Protein AF-A0A7J2YC34-F1 (afdb_monomer)

Radius of gyration: 17.88 Å; Cα contacts (8 Å, |Δi|>4): 62; chains: 1; bounding box: 56×33×32 Å

Secondary structure (DSSP, 8-state):
------EEESSTTS--EEEPPPHHHHHHHT--TT--EEEEEEEETTEEEEEEEE--S-TTHHHHHHHHHHHHT--

Sequence (75 aa):
MSLETSISIAKSGTNSLRATVPEGVVAYLGLQAGDKLEWRMEIDKGQKVVVVTKASSNNKTMRITSKYVKKKVKP

Solvent-accessible surface area (backbone atoms only — not comparable to full-atom values): 5057 Å² total; per-residue (Å²): 137,88,87,86,73,72,73,45,77,61,45,91,98,51,93,49,67,40,64,73,79,53,68,70,55,33,63,74,67,68,61,57,94,86,66,53,72,41,79,44,84,48,74,57,96,89,37,86,43,74,52,76,42,78,49,70,94,57,76,65,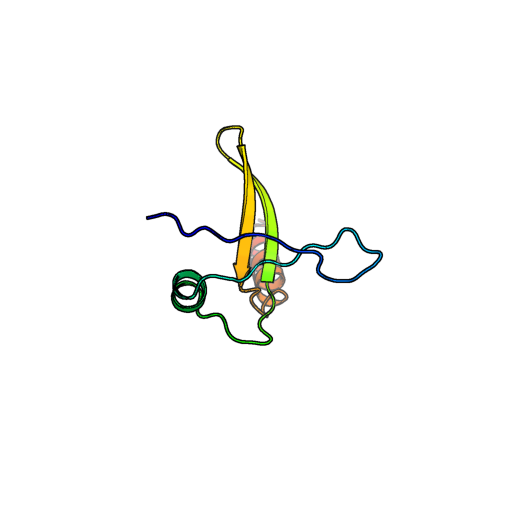57,60,60,50,52,56,54,54,57,60,62,73,71,60,131

Foldseek 3Di:
DDDDWDWDDPDPPDPDIDTDDDPVNCVVQVDDPPFDKDWDWDQDPNDTDIDIHGDDPPPPPVVVVVVVVVVVPDD

Nearest PDB structures (foldseek):
  7xi6-assembly1_B  TM=6.774E-01  e=1.814E-02  Saccharolobus solfataricus
  7xi6-assembly1_A  TM=6.924E-01  e=1.679E-01  Saccharolobus solfataricus
  3o27-assembly1_A  TM=6.824E-01  e=1.907E-01  Saccharolobus islandicus
  3o27-assembly1_B  TM=6.431E-01  e=2.032E-01  Saccharolobus islandicus
  6v92-assembly1_L  TM=3.111E-01  e=5.543E+00  Saccharomyces cerevisiae S288C

pLDDT: mean 84.37, std 17.13, range [48.88, 97.31]

Mean predicted aligned error: 10.12 Å

Structure (mmCIF, N/CA/C/O backbone):
data_AF-A0A7J2YC34-F1
#
_entry.id   AF-A0A7J2YC34-F1
#
loop_
_atom_site.group_PDB
_atom_site.id
_atom_site.type_symbol
_atom_site.label_atom_id
_atom_site.label_alt_id
_atom_site.label_comp_id
_atom_site.label_asym_id
_atom_site.lab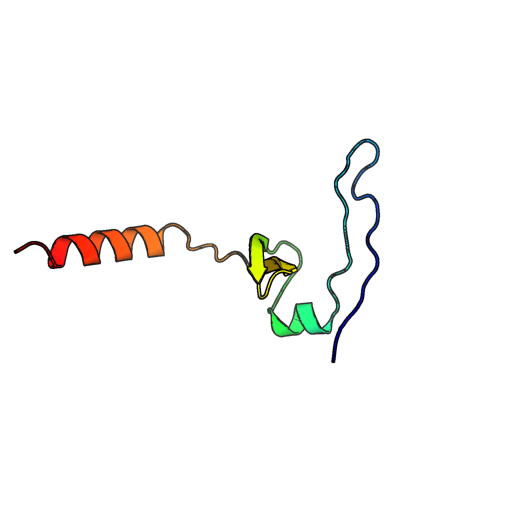el_entity_id
_atom_site.label_seq_id
_atom_site.pdbx_PDB_ins_code
_atom_site.Cartn_x
_atom_site.Cartn_y
_atom_site.Cartn_z
_atom_site.occupancy
_atom_site.B_iso_or_equiv
_atom_site.auth_seq_id
_atom_site.auth_comp_id
_atom_site.auth_asym_id
_atom_site.auth_atom_id
_atom_site.pdbx_PDB_model_num
ATOM 1 N N . MET A 1 1 ? -7.130 -10.284 12.559 1.00 55.50 1 MET A N 1
ATOM 2 C CA . MET A 1 1 ? -5.713 -10.532 12.222 1.00 55.50 1 MET A CA 1
ATOM 3 C C . MET A 1 1 ? -5.187 -9.294 11.519 1.00 55.50 1 MET A C 1
ATOM 5 O O . MET A 1 1 ? -5.867 -8.822 10.616 1.00 55.50 1 MET A O 1
ATOM 9 N N . SER A 1 2 ? -4.055 -8.742 11.951 1.00 82.88 2 SER A N 1
ATOM 10 C CA . SER A 1 2 ? -3.329 -7.688 11.231 1.00 82.88 2 SER A CA 1
ATOM 11 C C . SER A 1 2 ? -2.186 -8.319 10.432 1.00 82.88 2 SER A C 1
ATOM 13 O O . SER A 1 2 ? -1.635 -9.338 10.842 1.00 82.88 2 SER A O 1
ATOM 15 N N . LEU A 1 3 ? -1.862 -7.742 9.275 1.00 89.56 3 LEU A N 1
ATOM 16 C CA . LEU A 1 3 ? -0.690 -8.108 8.480 1.00 89.56 3 LEU A CA 1
ATOM 17 C C . LEU A 1 3 ? 0.270 -6.921 8.509 1.00 89.56 3 LEU A C 1
ATOM 19 O O . LEU A 1 3 ? -0.149 -5.795 8.245 1.00 89.56 3 LEU A O 1
ATOM 23 N N . GLU A 1 4 ? 1.533 -7.172 8.834 1.00 92.75 4 GLU A N 1
ATOM 24 C CA . GLU A 1 4 ? 2.553 -6.134 8.987 1.00 92.75 4 GLU A CA 1
ATOM 25 C C . GLU A 1 4 ? 3.680 -6.328 7.973 1.00 92.75 4 GLU A C 1
ATOM 27 O O . GLU A 1 4 ? 4.066 -7.451 7.648 1.00 92.75 4 GLU A O 1
ATOM 32 N N . THR A 1 5 ? 4.214 -5.219 7.466 1.00 95.25 5 THR A N 1
ATOM 33 C CA . THR A 1 5 ? 5.348 -5.193 6.533 1.00 95.25 5 THR A CA 1
ATOM 34 C C . THR A 1 5 ? 6.212 -3.975 6.806 1.00 95.25 5 THR A C 1
ATOM 36 O O . THR A 1 5 ? 5.694 -2.928 7.194 1.00 95.25 5 THR A O 1
ATOM 39 N N . SER A 1 6 ? 7.510 -4.070 6.536 1.00 96.31 6 SER A N 1
ATOM 40 C CA . SER A 1 6 ? 8.430 -2.933 6.629 1.00 96.31 6 SER A CA 1
ATOM 41 C C . SER A 1 6 ? 8.539 -2.179 5.300 1.00 96.31 6 SER A C 1
ATOM 43 O O . SER A 1 6 ? 8.423 -2.762 4.220 1.00 96.31 6 SER A O 1
ATOM 45 N N . ILE A 1 7 ? 8.793 -0.873 5.380 1.00 96.69 7 ILE A N 1
ATOM 46 C CA . ILE A 1 7 ? 9.001 0.002 4.219 1.00 96.69 7 ILE A CA 1
ATOM 47 C C . ILE A 1 7 ? 10.496 0.195 3.937 1.00 96.69 7 ILE A C 1
ATOM 49 O O . ILE A 1 7 ? 11.318 0.158 4.849 1.00 96.69 7 ILE A O 1
ATOM 53 N N . SER A 1 8 ? 10.858 0.430 2.677 1.00 96.06 8 SER A N 1
ATOM 54 C CA . SER A 1 8 ? 12.231 0.745 2.250 1.00 96.06 8 SER A CA 1
ATOM 55 C C . SER A 1 8 ? 12.251 1.853 1.197 1.00 96.06 8 SER A C 1
ATOM 57 O O . SER A 1 8 ? 11.223 2.153 0.590 1.00 96.06 8 SER A O 1
ATOM 59 N N . ILE A 1 9 ? 13.418 2.462 0.962 1.00 96.06 9 ILE A N 1
ATOM 60 C CA . ILE A 1 9 ? 13.593 3.490 -0.075 1.00 96.06 9 ILE A CA 1
ATOM 61 C C . ILE A 1 9 ? 13.254 2.891 -1.447 1.00 96.06 9 ILE A C 1
ATOM 63 O O . ILE A 1 9 ? 13.810 1.866 -1.845 1.00 96.06 9 ILE A O 1
ATOM 67 N N . ALA A 1 10 ? 12.336 3.530 -2.175 1.00 94.75 10 ALA A N 1
ATOM 68 C CA . ALA A 1 10 ? 11.894 3.063 -3.487 1.00 94.75 10 ALA A CA 1
ATOM 69 C C . ALA A 1 10 ? 12.934 3.344 -4.580 1.00 94.75 10 ALA A C 1
ATOM 71 O O . ALA A 1 10 ? 13.164 2.506 -5.451 1.00 94.75 10 ALA A O 1
ATOM 72 N N . LYS A 1 11 ? 13.564 4.523 -4.529 1.00 95.19 11 LYS A N 1
ATOM 73 C CA . LYS A 1 11 ? 14.622 4.956 -5.447 1.00 95.19 11 LYS A CA 1
ATOM 74 C C . LYS A 1 11 ? 15.574 5.910 -4.729 1.00 95.19 11 LYS A C 1
ATOM 76 O O . LYS A 1 11 ? 15.116 6.850 -4.076 1.00 95.19 11 LYS A O 1
ATOM 81 N N . SER A 1 12 ? 16.880 5.694 -4.882 1.00 93.25 12 SER A N 1
ATOM 82 C CA . SER A 1 12 ? 17.917 6.564 -4.315 1.00 93.25 12 SER A CA 1
ATOM 83 C C . SER A 1 12 ? 17.716 8.027 -4.717 1.00 93.25 12 SER A C 1
ATOM 85 O O . SER A 1 12 ? 17.369 8.319 -5.863 1.00 93.25 12 SER A O 1
ATOM 87 N N . GLY A 1 13 ? 17.926 8.941 -3.766 1.00 93.50 13 GLY A N 1
ATOM 88 C CA . GLY A 1 13 ? 17.729 10.380 -3.969 1.00 93.50 13 GLY A CA 1
ATOM 89 C C . GLY A 1 13 ? 16.265 10.837 -3.953 1.00 93.50 13 GLY A C 1
ATOM 90 O O . GLY A 1 13 ? 15.987 11.977 -4.309 1.00 93.50 13 GLY A O 1
ATOM 91 N N . THR A 1 14 ? 15.321 9.975 -3.555 1.00 94.62 14 THR A N 1
ATOM 92 C CA . THR A 1 14 ? 13.905 10.337 -3.394 1.00 94.62 14 THR A CA 1
ATOM 93 C C . THR A 1 14 ? 13.407 9.996 -1.993 1.00 94.62 14 THR A C 1
ATOM 95 O O . THR A 1 14 ? 13.900 9.063 -1.366 1.00 94.62 14 THR A O 1
ATOM 98 N N . ASN A 1 15 ? 12.371 10.702 -1.537 1.00 94.00 15 ASN A N 1
ATOM 99 C CA . ASN A 1 15 ? 11.652 10.376 -0.298 1.00 94.00 15 ASN A CA 1
ATOM 100 C C . ASN A 1 15 ? 10.539 9.336 -0.519 1.00 94.00 15 ASN A C 1
ATOM 102 O O . ASN A 1 15 ? 9.716 9.102 0.363 1.00 94.00 15 ASN A O 1
ATOM 106 N N . SER A 1 16 ? 10.464 8.746 -1.715 1.00 94.31 16 SER A N 1
ATOM 107 C CA . SER A 1 16 ? 9.470 7.723 -2.015 1.00 94.31 16 SER A CA 1
ATOM 108 C C . SER A 1 16 ? 9.872 6.410 -1.353 1.00 94.31 16 SER A C 1
ATOM 110 O O . SER A 1 16 ? 11.021 5.971 -1.454 1.00 94.31 16 SER A O 1
ATOM 112 N N . LEU A 1 17 ? 8.910 5.780 -0.685 1.00 95.75 17 LEU A N 1
ATOM 113 C CA . LEU A 1 17 ? 9.077 4.504 -0.005 1.00 95.75 17 LEU A CA 1
ATOM 114 C C . LEU A 1 17 ? 8.226 3.438 -0.699 1.00 95.75 17 LEU A C 1
ATOM 116 O O . LEU A 1 17 ? 7.172 3.735 -1.261 1.00 95.75 17 LEU A O 1
ATOM 120 N N . ARG A 1 18 ? 8.690 2.191 -0.653 1.00 94.75 18 ARG A N 1
ATOM 121 C CA . ARG A 1 18 ? 7.970 1.009 -1.131 1.00 94.75 18 ARG A CA 1
ATOM 122 C C . ARG A 1 18 ? 7.782 0.016 0.007 1.00 94.75 18 ARG A C 1
ATOM 124 O O . ARG A 1 18 ? 8.653 -0.118 0.865 1.00 94.75 18 ARG A O 1
ATOM 131 N N . ALA A 1 19 ? 6.669 -0.701 -0.035 1.00 95.06 19 ALA A N 1
ATOM 132 C CA . ALA A 1 19 ? 6.361 -1.811 0.852 1.00 95.06 19 ALA A CA 1
ATOM 133 C C . ALA A 1 19 ? 5.923 -3.010 0.011 1.00 95.06 19 ALA A C 1
ATOM 135 O O . ALA A 1 19 ? 5.387 -2.839 -1.088 1.00 95.06 19 ALA A O 1
ATOM 136 N N . THR A 1 20 ? 6.125 -4.211 0.536 1.00 95.56 20 THR A N 1
ATOM 137 C CA . THR A 1 20 ? 5.508 -5.413 -0.026 1.00 95.56 20 THR A CA 1
ATOM 138 C C . THR A 1 20 ? 4.025 -5.405 0.331 1.00 95.56 20 THR A C 1
ATOM 140 O O . THR A 1 20 ? 3.674 -5.151 1.477 1.00 95.56 20 THR A O 1
ATOM 143 N N . VAL A 1 21 ? 3.147 -5.694 -0.628 1.00 95.38 21 VAL A N 1
ATOM 144 C CA . VAL A 1 21 ? 1.736 -5.969 -0.330 1.00 95.38 21 VAL A CA 1
ATOM 145 C C . VAL A 1 21 ? 1.633 -7.436 0.114 1.00 95.38 21 VAL A C 1
ATOM 147 O O . VAL A 1 21 ? 2.010 -8.306 -0.673 1.00 95.38 21 VAL A O 1
ATOM 150 N N . PRO A 1 22 ? 1.166 -7.742 1.340 1.00 95.94 22 PRO A N 1
ATOM 151 C CA . PRO A 1 22 ? 1.029 -9.120 1.812 1.00 95.94 22 PRO A CA 1
ATOM 152 C C . PRO A 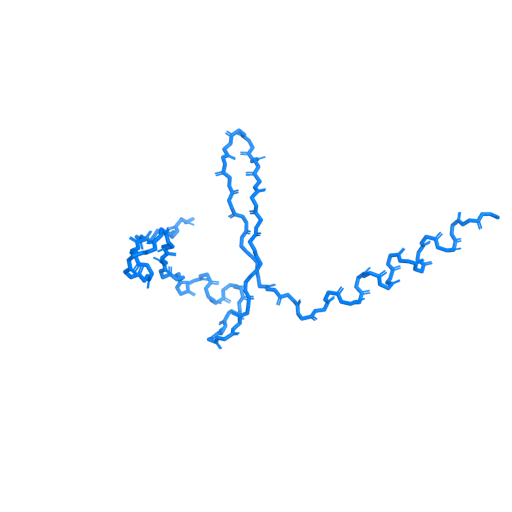1 22 ? 0.132 -9.967 0.908 1.00 95.94 22 PRO A C 1
ATOM 154 O O . PRO A 1 22 ? -0.879 -9.475 0.407 1.00 95.94 22 PRO A O 1
ATOM 157 N N . GLU A 1 23 ? 0.436 -11.260 0.782 1.00 95.44 23 GLU A N 1
ATOM 158 C CA . GLU A 1 23 ? -0.307 -12.193 -0.080 1.00 95.44 23 GLU A CA 1
ATOM 159 C C . GLU A 1 23 ? -1.814 -12.215 0.223 1.00 95.44 23 GLU A C 1
ATOM 161 O O . GLU A 1 23 ? -2.632 -12.161 -0.692 1.00 95.44 23 GLU A O 1
ATOM 166 N N . GLY A 1 24 ? -2.200 -12.176 1.504 1.00 94.81 24 GLY A N 1
ATOM 167 C CA . GLY A 1 24 ? -3.610 -12.105 1.896 1.00 94.81 24 GLY A CA 1
ATOM 168 C C . GLY A 1 24 ? -4.326 -10.850 1.381 1.00 94.81 24 GLY A C 1
ATOM 169 O O . GLY A 1 24 ? -5.486 -10.925 0.983 1.00 94.81 24 GLY A O 1
ATOM 170 N N . VAL A 1 25 ? -3.634 -9.706 1.321 1.00 95.06 25 VAL 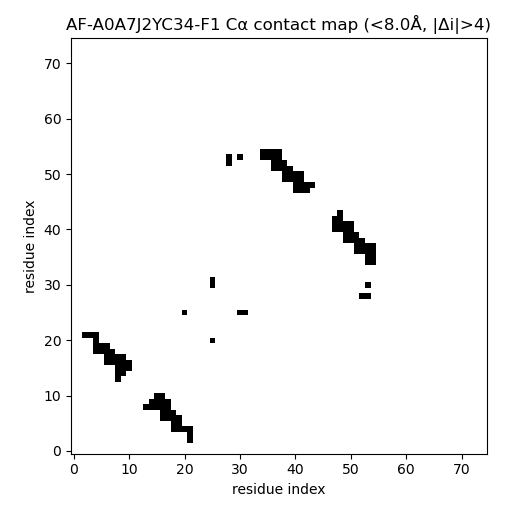A N 1
ATOM 171 C CA . VAL A 1 25 ? -4.182 -8.459 0.756 1.00 95.06 25 VAL A CA 1
ATOM 172 C C . VAL A 1 25 ? -4.263 -8.551 -0.768 1.00 95.06 25 VAL A C 1
ATOM 174 O O . VAL A 1 25 ? -5.260 -8.118 -1.346 1.00 95.06 25 VAL A O 1
ATOM 177 N N . VAL A 1 26 ? -3.254 -9.147 -1.416 1.00 96.06 26 VAL A N 1
ATOM 178 C CA . VAL A 1 26 ? -3.250 -9.404 -2.867 1.00 96.06 26 VAL A CA 1
ATOM 179 C C . VAL A 1 26 ? -4.455 -10.256 -3.263 1.00 96.06 26 VAL A C 1
ATOM 181 O O . VAL A 1 26 ? -5.200 -9.865 -4.161 1.00 96.06 26 VAL A O 1
ATOM 184 N N . ALA A 1 27 ? -4.682 -11.370 -2.564 1.00 95.94 27 ALA A N 1
ATOM 185 C CA . ALA A 1 27 ? -5.806 -12.265 -2.811 1.00 95.94 27 ALA A CA 1
ATOM 186 C C . ALA A 1 27 ? -7.153 -11.581 -2.534 1.00 95.94 27 ALA A C 1
ATOM 188 O O . ALA A 1 27 ? -8.057 -11.645 -3.365 1.00 95.94 27 ALA A O 1
ATOM 189 N N . TYR A 1 28 ? -7.273 -10.873 -1.406 1.00 94.06 28 TYR A N 1
ATOM 190 C CA . TYR A 1 28 ? -8.509 -10.195 -1.012 1.00 94.06 28 TYR A CA 1
ATOM 191 C C . TYR A 1 28 ? -8.940 -9.102 -2.001 1.00 94.06 28 TYR A C 1
ATOM 193 O O . TYR A 1 28 ? -10.116 -8.998 -2.339 1.00 94.06 28 TYR A O 1
ATOM 201 N N . LEU A 1 29 ? -7.994 -8.294 -2.488 1.00 92.88 29 LEU A N 1
ATOM 202 C CA . LEU A 1 29 ? -8.266 -7.208 -3.436 1.00 92.88 29 LEU A CA 1
ATOM 203 C C . LEU A 1 29 ? -8.206 -7.650 -4.910 1.00 92.88 29 LEU A C 1
ATOM 205 O O . LEU A 1 29 ? -8.460 -6.831 -5.798 1.00 92.88 29 LEU A O 1
ATOM 209 N N . GLY A 1 30 ? -7.853 -8.911 -5.189 1.00 94.75 30 GLY A N 1
ATOM 210 C CA . GLY A 1 30 ? -7.666 -9.421 -6.549 1.00 94.75 30 GLY A CA 1
ATOM 211 C C . GLY A 1 30 ? -6.617 -8.626 -7.332 1.00 94.75 30 GLY A C 1
ATOM 212 O O . GLY A 1 30 ? -6.862 -8.243 -8.483 1.00 94.75 30 GLY A O 1
ATOM 213 N N . LEU A 1 31 ? -5.496 -8.298 -6.682 1.00 95.56 31 LEU A N 1
ATOM 214 C CA . LEU A 1 31 ? -4.410 -7.524 -7.284 1.00 95.56 31 LEU A CA 1
ATOM 215 C C . LEU A 1 31 ? -3.532 -8.402 -8.172 1.00 95.56 31 LEU A C 1
ATOM 217 O O . LEU A 1 31 ? -3.248 -9.556 -7.858 1.00 95.56 31 LEU A O 1
ATOM 221 N N . GLN A 1 32 ? -3.052 -7.817 -9.260 1.00 96.38 32 GLN A N 1
ATOM 222 C CA . GLN A 1 32 ? -2.086 -8.412 -10.173 1.00 96.38 32 GLN A CA 1
ATOM 223 C C . GLN A 1 32 ? -0.975 -7.412 -10.495 1.00 96.38 32 GLN A C 1
ATOM 225 O O . GLN A 1 32 ? -1.137 -6.196 -10.361 1.00 96.38 32 GLN A O 1
ATOM 230 N N . ALA A 1 33 ? 0.179 -7.920 -10.932 1.00 94.62 33 ALA A N 1
ATOM 231 C CA . ALA A 1 33 ? 1.267 -7.065 -11.388 1.00 94.62 33 ALA A CA 1
ATOM 232 C C . ALA A 1 33 ? 0.786 -6.152 -12.531 1.00 94.62 33 ALA A C 1
ATOM 234 O O . ALA A 1 33 ? 0.206 -6.619 -13.508 1.00 94.62 33 ALA A O 1
ATOM 235 N N . GLY A 1 34 ? 1.028 -4.847 -12.399 1.00 93.50 34 GLY A N 1
ATOM 236 C CA . GLY A 1 34 ? 0.578 -3.837 -13.362 1.00 93.50 34 GLY A CA 1
ATOM 237 C C . GLY A 1 34 ? -0.769 -3.186 -13.034 1.00 93.50 34 GLY A C 1
ATOM 238 O O . GLY A 1 34 ? -1.100 -2.168 -13.649 1.00 93.50 34 GLY A O 1
ATOM 239 N N . ASP A 1 35 ? -1.515 -3.692 -12.045 1.00 94.69 35 ASP A N 1
ATOM 240 C CA . ASP A 1 35 ? -2.690 -2.988 -11.533 1.00 94.69 35 ASP A CA 1
ATOM 241 C C . ASP A 1 35 ? -2.307 -1.610 -10.983 1.00 94.69 35 ASP A C 1
ATOM 243 O O . ASP A 1 35 ? -1.265 -1.412 -10.353 1.00 94.69 35 ASP A O 1
ATOM 247 N N . LYS A 1 36 ? -3.195 -0.638 -11.196 1.00 95.44 36 LYS A N 1
ATOM 248 C CA . LYS A 1 36 ? -3.062 0.698 -10.614 1.00 95.44 36 LYS A CA 1
ATOM 249 C C . LYS A 1 36 ? -3.776 0.745 -9.271 1.00 95.44 36 LYS A C 1
ATOM 251 O O . LYS A 1 36 ? -4.854 0.175 -9.113 1.00 95.44 36 LYS A O 1
ATOM 256 N N . LEU A 1 37 ? -3.196 1.478 -8.327 1.00 94.88 37 LEU A N 1
ATOM 257 C CA . LEU A 1 37 ? -3.771 1.707 -7.005 1.00 94.88 37 LEU A CA 1
ATOM 258 C C . LEU A 1 37 ?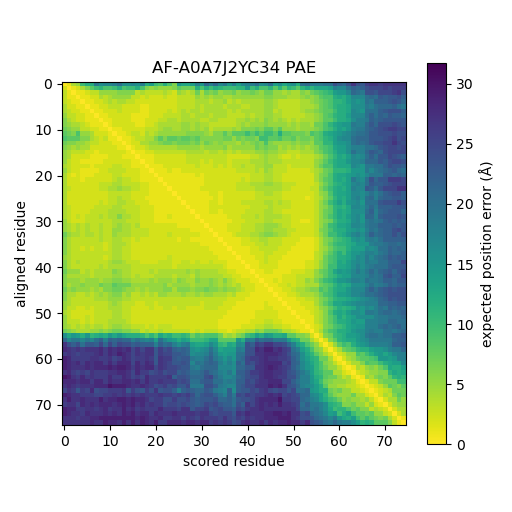 -4.134 3.183 -6.845 1.00 94.88 37 LEU A C 1
ATOM 260 O O . LEU A 1 37 ? -3.365 4.062 -7.237 1.00 94.88 37 LEU A O 1
ATOM 264 N N . GLU A 1 38 ? -5.296 3.452 -6.263 1.00 95.19 38 GLU A N 1
ATOM 265 C CA . GLU A 1 38 ? -5.712 4.783 -5.829 1.00 95.19 38 GLU A CA 1
ATOM 266 C C . GLU A 1 38 ? -5.493 4.910 -4.320 1.00 95.19 38 GLU A C 1
ATOM 268 O O . GLU A 1 38 ? -5.857 4.016 -3.555 1.00 95.19 38 GLU A O 1
ATOM 273 N N . TRP A 1 39 ? -4.898 6.029 -3.911 1.00 95.25 39 TRP A N 1
ATOM 274 C CA . TRP A 1 39 ? -4.535 6.318 -2.528 1.00 95.25 39 TRP A CA 1
ATOM 275 C C . TRP A 1 39 ? -5.324 7.530 -2.053 1.00 95.25 39 TRP A C 1
ATOM 277 O O . TRP A 1 39 ? -5.348 8.560 -2.731 1.00 95.25 39 TRP A O 1
ATOM 287 N N . ARG A 1 40 ? -5.951 7.422 -0.884 1.00 95.62 40 ARG A N 1
ATOM 288 C CA . ARG A 1 40 ? -6.675 8.522 -0.240 1.00 95.62 40 ARG A CA 1
ATOM 289 C C . ARG A 1 40 ? -6.206 8.678 1.195 1.00 95.62 40 ARG A C 1
ATOM 291 O O . ARG A 1 40 ? -6.001 7.690 1.891 1.00 95.62 40 ARG A O 1
ATOM 298 N N . MET A 1 41 ? -6.007 9.923 1.609 1.00 97.31 41 MET A N 1
ATOM 299 C CA . MET A 1 41 ? -5.647 10.274 2.981 1.00 97.31 41 MET A CA 1
ATOM 300 C C . MET A 1 41 ? -6.915 10.662 3.726 1.00 97.31 41 MET A C 1
ATOM 302 O O . MET A 1 41 ? -7.647 11.540 3.271 1.00 97.31 41 MET A O 1
ATOM 3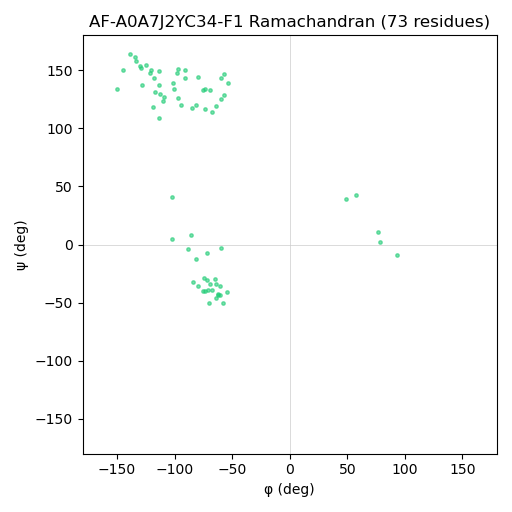06 N N . GLU A 1 42 ? -7.162 10.021 4.859 1.00 96.19 42 GLU A N 1
ATOM 307 C CA . GLU A 1 42 ? -8.349 10.244 5.678 1.00 96.19 42 GLU 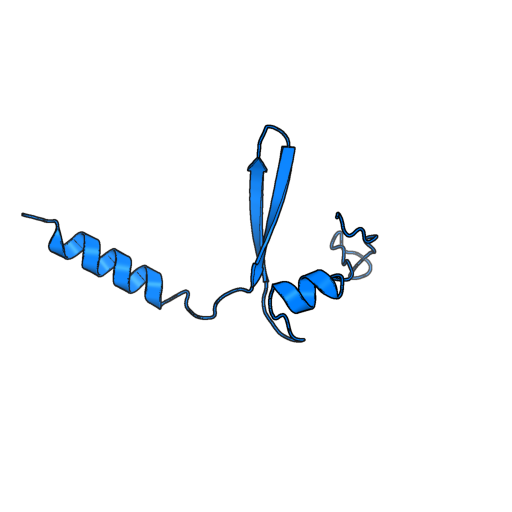A CA 1
ATOM 308 C C . GLU A 1 42 ? -7.950 10.365 7.156 1.00 96.19 42 GLU A C 1
ATOM 310 O O . GLU A 1 42 ? -6.849 9.984 7.568 1.00 96.19 42 GLU A O 1
ATOM 315 N N . ILE A 1 43 ? -8.842 10.941 7.961 1.00 96.69 43 ILE A N 1
ATOM 316 C CA . ILE A 1 43 ? -8.731 10.921 9.419 1.00 96.69 43 ILE A CA 1
ATOM 317 C C . ILE A 1 43 ? -9.898 10.079 9.925 1.00 96.69 43 ILE A C 1
ATOM 319 O O . ILE A 1 43 ? -11.040 10.529 9.865 1.00 96.69 43 ILE A O 1
ATOM 323 N N . ASP A 1 44 ? -9.610 8.878 10.422 1.00 93.50 44 ASP A N 1
ATOM 324 C CA . ASP A 1 44 ? -10.605 8.001 11.042 1.00 93.50 44 ASP A CA 1
ATOM 325 C C . ASP A 1 44 ? -10.345 7.929 12.545 1.00 93.50 44 ASP A C 1
ATOM 327 O O . ASP A 1 44 ? -9.236 7.624 12.983 1.00 93.50 44 ASP A O 1
ATOM 331 N N . LYS A 1 45 ? -11.355 8.272 13.352 1.00 94.81 45 LYS A N 1
ATOM 332 C CA . LYS A 1 45 ? -11.288 8.252 14.829 1.00 94.81 45 LYS A CA 1
ATOM 333 C C . LYS A 1 45 ? -10.046 8.953 15.411 1.00 94.81 45 LYS A C 1
ATOM 335 O O . LYS A 1 45 ? -9.443 8.488 16.374 1.00 94.81 45 LYS A O 1
ATOM 340 N N . GLY A 1 46 ? -9.656 10.081 14.813 1.00 96.12 46 GLY A N 1
ATOM 341 C CA . GLY A 1 46 ? -8.494 10.874 15.237 1.00 96.12 46 GLY A CA 1
ATOM 342 C C . GLY A 1 46 ? -7.136 10.317 14.794 1.00 96.12 46 GLY A C 1
ATOM 343 O O . GLY A 1 46 ? -6.107 10.915 15.100 1.00 96.12 46 GLY A O 1
ATOM 344 N N . GLN A 1 47 ? -7.112 9.212 14.049 1.00 96.44 47 GLN A N 1
ATOM 345 C CA . GLN A 1 47 ? -5.901 8.629 13.486 1.00 96.44 47 GLN A CA 1
ATOM 346 C C . GLN A 1 47 ? -5.779 8.986 12.007 1.00 96.44 47 GLN A C 1
ATOM 348 O O . GLN A 1 47 ? -6.757 8.970 11.260 1.00 96.44 47 GLN A O 1
ATOM 353 N N . LYS A 1 48 ? -4.559 9.310 11.571 1.00 97.31 48 LYS A N 1
ATOM 354 C CA . LYS A 1 48 ? -4.260 9.489 10.147 1.00 97.31 48 LYS A CA 1
ATOM 355 C C . LYS A 1 48 ? -4.221 8.113 9.499 1.00 97.31 48 LYS A C 1
ATOM 357 O O . LYS A 1 48 ? -3.358 7.307 9.840 1.00 97.31 48 LYS A O 1
ATOM 362 N N . VAL A 1 49 ? -5.127 7.868 8.566 1.00 96.88 49 VAL A N 1
ATOM 363 C CA . VAL A 1 49 ? -5.215 6.605 7.835 1.00 96.88 49 VAL A CA 1
ATOM 364 C C . VAL A 1 49 ? -5.056 6.860 6.342 1.00 96.88 49 VAL A C 1
ATOM 366 O O . VAL A 1 49 ? -5.391 7.927 5.825 1.00 96.88 49 VAL A O 1
ATOM 369 N N . VAL A 1 50 ? -4.506 5.873 5.641 1.00 95.56 50 VAL A N 1
ATOM 370 C CA . VAL A 1 50 ? -4.398 5.896 4.184 1.00 95.56 50 VAL A CA 1
ATOM 371 C C . VAL A 1 50 ? -5.181 4.715 3.642 1.00 95.56 50 VAL A C 1
ATOM 373 O O . VAL A 1 50 ? -4.868 3.564 3.943 1.00 95.56 50 VAL A O 1
ATOM 376 N N . VAL A 1 51 ? -6.203 5.008 2.846 1.00 94.81 51 VAL A N 1
ATOM 377 C CA . VAL A 1 51 ? -7.038 4.001 2.197 1.00 94.81 51 VAL A CA 1
ATOM 378 C C . VAL A 1 51 ? -6.478 3.752 0.804 1.00 94.81 51 VAL A C 1
ATOM 380 O O . VAL A 1 51 ? -6.386 4.667 -0.018 1.00 94.81 51 VAL A O 1
ATOM 383 N N . VAL A 1 52 ? -6.094 2.504 0.546 1.00 94.75 52 VAL A N 1
ATOM 384 C CA . VAL A 1 52 ? -5.581 2.059 -0.751 1.00 94.75 52 VAL A CA 1
ATOM 385 C C . VAL A 1 52 ? -6.626 1.168 -1.406 1.00 94.75 52 VAL A C 1
ATOM 387 O O . VAL A 1 52 ? -7.096 0.203 -0.808 1.00 94.75 52 VAL A O 1
ATOM 390 N N . THR A 1 53 ? -6.995 1.488 -2.642 1.00 94.69 53 THR A N 1
ATOM 391 C CA . THR A 1 53 ? -7.989 0.730 -3.412 1.00 94.69 53 THR A CA 1
ATOM 392 C C . THR A 1 53 ? -7.449 0.377 -4.790 1.00 94.69 53 THR A C 1
ATOM 394 O O . THR A 1 53 ? -6.620 1.099 -5.349 1.00 94.69 53 THR A O 1
ATOM 397 N N . LYS A 1 54 ? -7.920 -0.735 -5.367 1.00 94.56 54 LYS A N 1
ATOM 398 C CA . LYS A 1 54 ? -7.660 -1.044 -6.777 1.00 94.56 54 LYS A CA 1
ATOM 399 C C . LYS A 1 54 ? -8.329 0.030 -7.630 1.00 94.56 54 LYS A C 1
ATOM 401 O O . LYS A 1 54 ? -9.548 0.201 -7.575 1.00 94.56 54 LYS A O 1
ATOM 406 N N . ALA A 1 55 ? -7.541 0.759 -8.413 1.00 92.75 55 ALA A N 1
ATOM 407 C CA . ALA A 1 55 ? -8.069 1.801 -9.272 1.00 92.75 55 ALA A CA 1
ATOM 408 C C . ALA A 1 55 ? -8.922 1.150 -10.366 1.00 92.75 55 ALA A C 1
ATOM 410 O O . ALA A 1 55 ? -8.422 0.426 -11.228 1.00 92.75 55 ALA A O 1
ATOM 411 N N . SER A 1 56 ? -10.228 1.412 -10.345 1.00 79.06 56 SER A N 1
ATOM 412 C CA . SER A 1 56 ? -11.094 1.013 -11.447 1.00 79.06 56 SER A CA 1
ATOM 413 C C . SER A 1 56 ? -10.751 1.866 -12.670 1.00 79.06 56 SER A C 1
ATOM 415 O O . SER A 1 56 ? -10.689 3.093 -12.583 1.00 79.06 56 SER A O 1
ATOM 417 N N . SER A 1 57 ? -10.590 1.245 -13.841 1.00 62.38 57 SER A N 1
ATOM 418 C CA . SER A 1 57 ? -10.371 1.947 -15.123 1.00 62.38 57 SER A CA 1
ATOM 419 C C . SER A 1 57 ? -11.531 2.900 -15.502 1.00 62.38 57 SER A C 1
ATOM 421 O O . SER A 1 57 ? -11.485 3.631 -16.489 1.00 62.38 57 SER A O 1
ATOM 423 N N . ASN A 1 58 ? -12.599 2.943 -14.701 1.00 53.47 58 ASN A N 1
ATOM 424 C CA . ASN A 1 58 ? -13.889 3.503 -15.067 1.00 53.47 58 ASN A CA 1
ATOM 425 C C . ASN A 1 58 ? -14.170 4.910 -14.503 1.00 53.47 58 ASN A C 1
ATOM 427 O O . ASN A 1 58 ? -15.294 5.230 -14.120 1.00 53.47 58 ASN A O 1
ATOM 431 N N . ASN A 1 59 ? -13.177 5.803 -14.492 1.00 52.06 59 ASN A N 1
ATOM 432 C CA . ASN A 1 59 ? -13.372 7.182 -14.010 1.00 52.06 59 ASN A CA 1
ATOM 433 C C . ASN A 1 59 ? -14.210 8.067 -14.971 1.00 52.06 59 ASN A C 1
ATOM 435 O O . ASN A 1 59 ? -14.597 9.189 -14.640 1.00 52.06 59 ASN A O 1
ATOM 439 N N . LYS A 1 60 ? -14.535 7.566 -16.173 1.00 52.75 60 LYS A N 1
ATOM 440 C CA . LYS A 1 60 ? -15.434 8.243 -17.126 1.00 52.75 60 LYS A CA 1
ATOM 441 C C . LYS A 1 60 ? -16.912 7.959 -16.829 1.00 52.75 60 LYS A C 1
ATOM 443 O O . LYS A 1 60 ? -17.750 8.841 -16.993 1.00 52.75 60 LYS A O 1
ATOM 448 N N . THR A 1 61 ? -17.229 6.771 -16.320 1.00 53.53 61 THR A N 1
ATOM 449 C CA . THR A 1 61 ? -18.611 6.272 -16.242 1.00 53.53 61 THR A CA 1
ATOM 450 C C . THR A 1 61 ? -19.386 6.866 -15.059 1.00 53.53 61 THR A C 1
ATOM 452 O O . THR A 1 61 ? -20.543 7.245 -15.231 1.00 53.53 61 THR A O 1
ATOM 455 N N . MET A 1 62 ? -18.743 7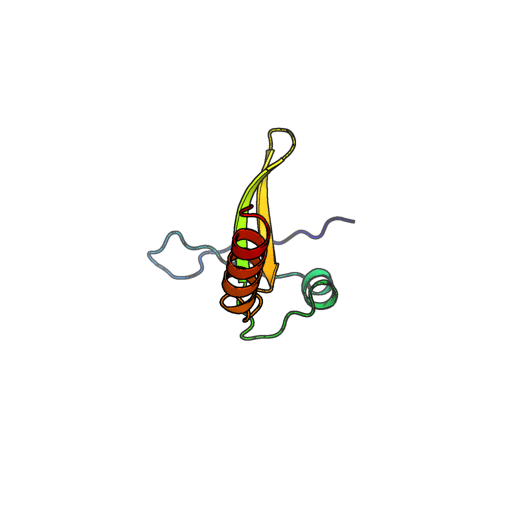.106 -13.905 1.00 54.25 62 MET A N 1
ATOM 456 C CA . MET A 1 62 ? -19.392 7.766 -12.751 1.00 54.25 62 MET A CA 1
ATOM 457 C C . MET A 1 62 ? -19.653 9.273 -12.945 1.00 54.25 62 MET A C 1
ATOM 459 O O . MET A 1 62 ? -20.635 9.815 -12.430 1.00 54.25 62 MET A O 1
ATOM 463 N N . ARG A 1 63 ? -18.810 9.980 -13.715 1.00 55.56 63 ARG A N 1
ATOM 464 C CA . ARG A 1 63 ? -19.046 11.399 -14.058 1.00 55.56 63 ARG A CA 1
ATOM 465 C C . ARG A 1 63 ? -20.235 11.565 -15.004 1.00 55.56 63 ARG A C 1
ATOM 467 O O . ARG A 1 63 ? -20.966 12.548 -14.913 1.00 55.56 63 ARG A O 1
ATOM 474 N N . ILE A 1 64 ? -20.442 10.601 -15.901 1.00 59.84 64 ILE A N 1
ATOM 475 C CA . ILE A 1 64 ? -21.580 10.596 -16.823 1.00 59.84 64 ILE A CA 1
ATOM 476 C C . ILE A 1 64 ? -22.872 10.318 -16.047 1.00 59.84 64 ILE A C 1
ATOM 478 O O . ILE A 1 64 ? -23.809 11.110 -16.141 1.00 59.84 64 ILE A O 1
ATOM 482 N N . THR A 1 65 ? -22.919 9.268 -15.223 1.00 57.28 65 THR A N 1
ATOM 483 C CA . THR A 1 65 ? -24.130 8.919 -14.459 1.00 57.28 65 THR A CA 1
ATOM 484 C C . THR A 1 65 ? -24.557 10.032 -13.500 1.00 57.28 65 THR A C 1
ATOM 486 O O . THR A 1 65 ? -25.724 10.418 -13.502 1.00 57.28 65 THR A O 1
ATOM 489 N N . SER A 1 66 ? -23.626 10.650 -12.767 1.00 57.62 66 SER A N 1
ATOM 490 C CA . SER A 1 66 ? -23.934 11.793 -11.887 1.00 57.62 66 SER A CA 1
ATOM 491 C C . SER A 1 66 ? -24.434 13.037 -12.643 1.00 57.62 66 SER A C 1
ATOM 493 O O . SER A 1 66 ? -25.320 13.739 -12.148 1.00 57.62 66 SER A O 1
ATOM 495 N N . LYS A 1 67 ? -23.947 13.296 -13.866 1.00 59.53 67 LYS A N 1
ATOM 496 C CA . LYS A 1 67 ? -24.453 14.378 -14.734 1.00 59.53 67 LYS A CA 1
ATOM 497 C C . LYS A 1 67 ? -25.884 14.110 -15.220 1.00 59.53 67 LYS A C 1
ATOM 499 O O . LYS A 1 67 ? -26.689 15.040 -15.261 1.00 59.53 67 LYS A O 1
ATOM 504 N N . TYR A 1 68 ? -26.220 12.862 -15.551 1.00 56.50 68 TYR A N 1
ATOM 505 C CA . TYR A 1 68 ? -27.576 12.481 -15.970 1.00 56.50 68 TYR A CA 1
ATOM 506 C C . TYR A 1 68 ? -28.584 12.507 -14.815 1.0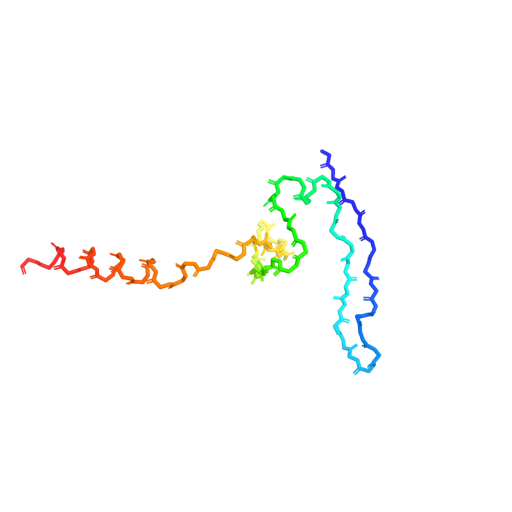0 56.50 68 TYR A C 1
ATOM 508 O O . TYR A 1 68 ? -29.700 12.991 -15.003 1.00 56.50 68 TYR A O 1
ATOM 516 N N . VAL A 1 69 ? -28.186 12.071 -13.616 1.00 61.44 69 VAL A N 1
ATOM 517 C CA . VAL A 1 69 ? -29.037 12.139 -12.416 1.00 61.44 69 VAL A CA 1
ATOM 518 C C . VAL A 1 69 ? -29.367 13.594 -12.061 1.00 61.44 69 VAL A C 1
ATOM 520 O O . VAL A 1 69 ? -30.532 13.912 -11.854 1.00 61.44 69 VAL A O 1
ATOM 523 N N . LYS A 1 70 ? -28.396 14.520 -12.110 1.00 58.38 70 LYS A N 1
ATOM 524 C CA . LYS A 1 70 ? -28.653 15.955 -11.859 1.00 58.38 70 LYS A CA 1
ATOM 525 C C . LYS A 1 70 ? -29.568 16.619 -12.899 1.00 58.38 70 LYS A C 1
ATOM 527 O O . LYS A 1 70 ? -30.278 17.556 -12.553 1.00 58.38 70 LYS A O 1
ATOM 532 N N . LYS A 1 71 ? -29.574 16.157 -14.158 1.00 57.88 71 LYS A N 1
ATOM 533 C CA . LYS A 1 71 ? -30.427 16.722 -15.224 1.00 57.88 71 LYS A CA 1
ATOM 534 C C . LYS A 1 71 ? -31.904 16.321 -15.087 1.00 57.88 71 LYS A C 1
ATOM 536 O O . LYS A 1 71 ? -32.761 17.090 -15.498 1.00 57.88 71 LYS A O 1
ATOM 541 N N . LYS A 1 72 ? -32.203 15.152 -14.506 1.00 55.97 72 LYS A N 1
ATOM 542 C CA . LYS A 1 72 ? -33.581 14.655 -14.312 1.00 55.97 72 LYS A CA 1
ATOM 543 C C . LYS A 1 72 ? -34.308 15.233 -13.089 1.00 55.97 72 LYS A C 1
ATOM 545 O O . LYS A 1 72 ? -35.510 15.041 -12.982 1.00 55.97 72 LYS A O 1
ATOM 550 N N . VAL A 1 73 ? -33.599 15.909 -12.183 1.00 57.78 73 VAL A N 1
ATOM 551 C CA . VAL A 1 73 ? -34.151 16.448 -10.920 1.00 57.78 73 VAL A CA 1
ATOM 552 C C . VAL A 1 73 ? -34.411 17.961 -11.005 1.00 57.78 73 VAL A C 1
ATOM 554 O O . VAL A 1 73 ? -34.789 18.589 -10.022 1.00 57.78 73 VAL A O 1
ATOM 557 N N . LYS A 1 74 ? -34.222 18.577 -12.178 1.00 48.88 74 LYS A N 1
ATOM 558 C CA . LYS A 1 74 ? -34.624 19.970 -12.385 1.00 48.88 74 LYS A CA 1
ATOM 559 C C . LYS A 1 74 ? -36.114 19.990 -12.783 1.00 48.88 74 LYS A C 1
ATOM 561 O O . LYS A 1 74 ? -36.411 19.366 -13.803 1.00 48.88 74 LYS A O 1
ATOM 566 N N . PRO A 1 75 ? -37.008 20.608 -11.985 1.00 57.66 75 PRO A N 1
ATOM 567 C CA . PRO A 1 75 ? -38.416 20.775 -12.346 1.00 57.66 75 PRO A CA 1
ATOM 568 C C . PRO A 1 75 ? -38.579 21.659 -13.586 1.00 57.66 75 PRO A C 1
ATOM 570 O O . PRO A 1 75 ? -37.672 22.490 -13.848 1.00 57.66 75 PRO A O 1
#